Protein 3I2Z (pdb70)

Nearest PDB structures (foldseek):
  3i2z-assembly3_A  TM=1.014E+00  e=4.521E-14  Salmonella enterica subsp. enterica serovar Typhimurium
  3i2z-assembly2_B  TM=9.281E-01  e=2.668E-11  Salmonella enterica subsp. enterica serovar Typhimurium
  8xyf-assembly1_B  TM=9.348E-01  e=5.615E-10  Escherichia coli K-12
  1mjc-assembly1_A  TM=9.342E-01  e=2.231E-09  Escherichia coli
  5o6f-assembly1_A  TM=9.129E-01  e=2.355E-08  Corynebacterium pseudotuberculosis

Foldseek 3Di:
DFKFFFADWDQPVFKGWTQTPVRDDIAIEGLVQQDDDDRSTHDHGFMWGFDWDQDPVGTHTHNIGGD/DDPFWFKFFFQAWDFVQAKGWTDTPPRADIAIEGQVQEPDPDRGTDHGGFMWIFDWDPRPPRIHTHNIYGD

Sequence (138 aa):
KIKGNVKWFNESKGFGFITPEDGSKDVFVHFSAIQTNGFKTLAEGQRVEFEITNGAKGPSAANVTALSHMSKKIKGNVKWFNESKGFGFITPEDGSKDVFVHFSAIQTNGFKTLAEGQRVEFEITNGAKGPSAANNVTAL

Solvent-accessible surface area: 7801 Å² total; per-residue (Å²): 132,54,86,0,56,2,54,7,6,27,87,117,122,2,34,0,2,0,52,3,97,116,66,60,162,30,7,18,0,74,85,79,14,3,95,54,159,62,180,84,38,11,62,91,48,57,109,0,60,0,62,65,64,147,37,93,89,12,78,12,6,25,71,2,49,75,111,154,89,195,72,115,21,103,8,80,3,110,38,18,50,82,108,88,4,16,0,0,0,53,5,97,86,72,51,88,25,1,16,0,70,85,75,14,1,91,42,151,67,159,66,42,1,46,120,45,58,161,0,31,1,81,26,68,113,26,82,124,8,3,13,11,26,70,0,49,48,115

CATH classification: 2.40.50.140

Organism: Salmonella typhimurium (strain LT2 / SGSC1412 / ATCC 700720) (NCBI:txid99287)

InterPro domains:
  IPR002059 Cold-shock protein Csp, DNA-binding [PF00313] (5-68)
  IPR002059 Cold-shock protein Csp, DNA-binding [PR00050] (6-21)
  IPR002059 Cold-shock protein Csp, DNA-binding [PR00050] (27-36)
  IPR002059 Cold-shock protein Csp, DNA-binding [PR00050] (42-60)
  IPR002059 Cold-shock protein Csp, DNA-binding [PS51857] (3-68)
  IPR002059 Cold-shock protein Csp, DNA-binding [cd04458] (4-67)
  IPR011129 Cold-shock domain [SM00357] (5-69)
  IPR012156 Cold shock, CspA [PIRSF002599] (3-68)
  IPR012340 Nucleic acid-binding, OB-fold [G3DSA:2.40.50.140] (4-46)
  IPR012340 Nucleic acid-binding, OB-fold [SSF50249] (3-68)
  IPR019844 Cold-shock domain, conserved site [PS00352] (17-36)
  IPR050181 Cold shock domain-containing protein [PTHR11544] (3-68)

Secondary structure (DSSP, 8-state):
--SS-EEEEEEEEETTTTEEEEEETTSPPPEEEEGGGB--SSS----TT-EEEEEEESTTSS-EEEEEEE-/-EEEEEEEEETTTTEEEEEETT----EEEEGGGB--SS-----TT-EEEEEEEEETTEEEEEEEEE-

B-factor: mean 18.86, std 6.33, range [7.98, 41.43]

Structure (mmCIF, N/CA/C/O backbone):
data_3I2Z
#
_entry.id   3I2Z
#
_cell.length_a   29.395
_cell.length_b   46.798
_cell.length_c   46.718
_cell.angle_alpha   90.00
_cell.angle_beta   103.84
_cell.angle_gamma   90.00
#
_symmetry.space_group_name_H-M   'P 1 21 1'
#
loop_
_entity.id
_entity.type
_entity.pdbx_description
1 polymer 'RNA chaperone, negative regulator of cspA transcription'
2 water water
#
loop_
_atom_site.group_PDB
_atom_site.id
_atom_site.type_symbol
_atom_site.label_atom_id
_atom_site.label_alt_id
_atom_site.label_comp_id
_atom_site.label_asym_id
_atom_site.label_entity_id
_atom_site.label_seq_id
_atom_site.pdbx_PDB_ins_code
_atom_site.Cartn_x
_atom_site.Cartn_y
_atom_site.Cartn_z
_atom_site.occupancy
_atom_site.B_iso_or_equiv
_atom_site.auth_seq_id
_atom_site.auth_comp_id
_atom_site.auth_asym_id
_atom_site.auth_atom_id
_atom_site.pdbx_PDB_model_num
ATOM 1 N N . LYS A 1 5 ? 18.337 26.796 53.338 1.00 29.49 3 LYS B N 1
ATOM 2 C CA . LYS A 1 5 ? 17.323 26.296 54.297 1.00 27.25 3 LYS B CA 1
ATOM 3 C C . LYS A 1 5 ? 16.694 24.992 53.819 1.00 26.28 3 LYS B C 1
ATOM 4 O O . LYS A 1 5 ? 15.977 24.319 54.572 1.00 27.59 3 LYS B O 1
ATOM 10 N N . ILE A 1 6 ? 16.940 24.619 52.573 1.00 23.53 4 ILE B N 1
ATOM 11 C CA . ILE A 1 6 ? 16.500 23.298 52.174 1.00 23.38 4 ILE B CA 1
ATOM 12 C C . ILE A 1 6 ? 17.656 22.506 51.591 1.00 20.47 4 ILE B C 1
ATOM 13 O O . ILE A 1 6 ? 18.714 23.061 51.250 1.00 19.91 4 ILE B O 1
ATOM 18 N N . LYS A 1 7 ? 17.479 21.190 51.560 1.00 19.23 5 LYS B N 1
ATOM 19 C CA . LYS A 1 7 ? 18.550 20.312 51.197 1.00 18.41 5 LYS B CA 1
ATOM 20 C C . LYS A 1 7 ? 18.251 19.613 49.869 1.00 17.88 5 LYS B C 1
ATOM 21 O O . LYS A 1 7 ? 17.112 19.355 49.518 1.00 19.17 5 LYS B O 1
ATOM 27 N N . GLY A 1 8 ? 19.279 19.335 49.111 1.00 16.15 6 GLY B N 1
ATOM 28 C CA . GLY A 1 8 ? 19.069 18.662 47.844 1.00 16.53 6 GLY B CA 1
ATOM 29 C C . GLY A 1 8 ? 20.345 18.083 47.306 1.00 15.22 6 GLY B C 1
ATOM 30 O O . GLY A 1 8 ? 21.364 18.057 48.003 1.00 16.65 6 GLY B O 1
ATOM 31 N N . ASN A 1 9 ? 20.309 17.628 46.059 1.00 14.76 7 ASN B N 1
ATOM 32 C CA . ASN A 1 9 ? 21.481 17.081 45.396 1.00 15.38 7 ASN B CA 1
ATOM 33 C C . ASN A 1 9 ? 21.604 17.701 44.030 1.00 15.03 7 ASN B C 1
ATOM 34 O O . ASN A 1 9 ? 20.610 17.903 43.323 1.00 16.40 7 ASN B O 1
ATOM 39 N N . VAL A 1 10 ? 22.837 18.047 43.673 1.00 16.00 8 VAL B N 1
ATOM 40 C CA . VAL A 1 10 ? 23.082 18.586 42.333 1.00 15.68 8 VAL B CA 1
ATOM 41 C C . VAL A 1 10 ? 22.750 17.551 41.285 1.00 17.05 8 VAL B C 1
ATOM 42 O O . VAL A 1 10 ? 23.292 16.452 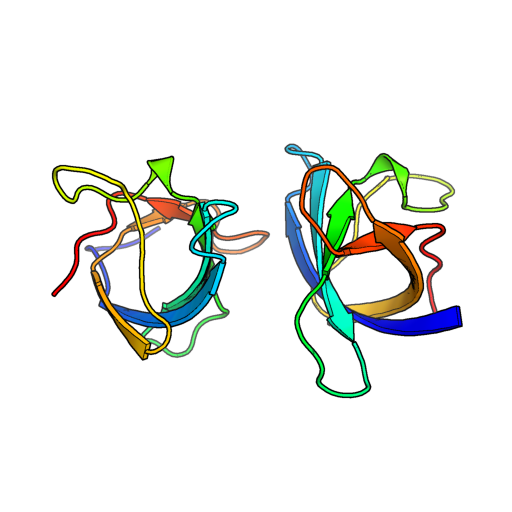41.301 1.00 19.18 8 VAL B O 1
ATOM 46 N N . LYS A 1 11 ? 21.822 17.850 40.410 1.00 16.03 9 LYS B N 1
ATOM 47 C CA . LYS A 1 11 ? 21.436 16.948 39.356 1.00 16.92 9 LYS B CA 1
ATOM 48 C C . LYS A 1 11 ? 22.456 16.963 38.216 1.00 17.65 9 LYS B C 1
ATOM 49 O O . LYS A 1 11 ? 22.880 15.943 37.695 1.00 19.39 9 LYS B O 1
ATOM 55 N N . TRP A 1 12 ? 22.833 18.169 37.828 1.00 16.91 10 TRP B N 1
ATOM 56 C CA . TRP A 1 12 ? 23.571 18.402 36.605 1.00 17.42 10 TRP B CA 1
ATOM 57 C C . TRP A 1 12 ? 24.189 19.751 36.744 1.00 16.89 10 TRP B C 1
ATOM 58 O O . TRP A 1 12 ? 23.578 20.677 37.280 1.00 16.70 10 TRP B O 1
ATOM 69 N N . PHE A 1 13 ? 25.398 19.871 36.220 1.00 17.79 11 PHE B N 1
ATOM 70 C CA . PHE A 1 13 ? 26.078 21.135 36.242 1.00 18.72 11 PHE B CA 1
ATOM 71 C C . PHE A 1 13 ? 27.031 21.280 35.055 1.00 19.09 11 PHE B C 1
ATOM 72 O O . PHE A 1 13 ? 27.751 20.307 34.739 1.00 21.17 11 PHE B O 1
ATOM 80 N N . ASN A 1 14 ? 27.035 22.458 34.406 1.00 19.64 12 ASN B N 1
ATOM 81 C CA . ASN A 1 14 ? 28.006 22.820 33.357 1.00 21.17 12 ASN B CA 1
ATOM 82 C C . ASN A 1 14 ? 28.926 23.912 33.852 1.00 20.54 12 ASN B C 1
ATOM 83 O O . ASN A 1 14 ? 28.562 25.060 33.972 1.00 20.81 12 ASN B O 1
ATOM 88 N N . GLU A 1 15 ? 30.206 23.588 34.051 1.00 21.89 13 GLU B N 1
ATOM 89 C CA . GLU A 1 15 ? 31.225 24.563 34.602 1.00 21.81 13 GLU B CA 1
ATOM 90 C C . GLU A 1 15 ? 31.485 25.977 33.886 1.00 19.53 13 GLU B C 1
ATOM 91 O O . GLU A 1 15 ? 31.454 27.083 34.490 1.00 22.79 13 GLU B O 1
ATOM 97 N N . SER A 1 16 ? 31.645 25.906 32.603 1.00 18.23 14 SER B N 1
ATOM 98 C CA . SER A 1 16 ? 31.988 27.022 31.738 1.00 18.62 14 SER B CA 1
ATOM 99 C C . SER A 1 16 ? 30.799 27.979 31.529 1.00 18.13 14 SER B C 1
ATOM 100 O O . SER A 1 16 ? 30.974 29.226 31.521 1.00 20.40 14 SER B O 1
ATOM 103 N N . LYS A 1 17 ? 29.592 27.388 31.431 1.00 18.48 15 LYS B N 1
ATOM 104 C CA . LYS A 1 17 ? 28.435 28.179 31.187 1.00 19.80 15 LYS B CA 1
ATOM 105 C C . LYS A 1 17 ? 27.951 28.801 32.481 1.00 20.02 15 LYS B C 1
ATOM 106 O O . LYS A 1 17 ? 27.272 29.833 32.461 1.00 20.86 15 LYS B O 1
ATOM 112 N N . GLY A 1 18 ? 28.349 28.150 33.587 1.00 19.94 16 GLY B N 1
ATOM 113 C CA . GLY A 1 18 ? 28.155 28.724 34.884 1.00 19.35 16 GLY B CA 1
ATOM 114 C C . GLY A 1 18 ? 26.794 28.365 35.476 1.00 16.66 16 GLY B C 1
ATOM 115 O O . GLY A 1 18 ? 26.327 29.141 36.240 1.00 18.93 16 GLY B O 1
ATOM 116 N N . PHE A 1 19 ? 26.138 27.223 35.112 1.00 17.22 17 PHE B N 1
ATOM 117 C CA . PHE A 1 19 ? 24.808 26.898 35.674 1.00 15.15 17 PHE B CA 1
ATOM 118 C C . PHE A 1 19 ? 24.551 25.428 35.772 1.00 14.98 17 PHE B C 1
ATOM 119 O O . PHE A 1 19 ? 25.174 24.630 35.097 1.00 15.47 17 PHE B O 1
ATOM 127 N N . GLY A 1 20 ? 23.544 25.114 36.588 1.00 13.89 18 GLY B N 1
ATOM 128 C CA . GLY A 1 20 ? 23.031 23.749 36.645 1.00 12.85 18 GLY B CA 1
ATOM 129 C C . GLY A 1 20 ? 21.703 23.729 37.366 1.00 11.25 18 GLY B C 1
ATOM 130 O O . GLY A 1 20 ? 20.978 24.690 37.405 1.00 11.31 18 GLY B O 1
ATOM 131 N N . PHE A 1 21 ? 21.379 22.514 37.851 1.00 11.66 19 PHE B N 1
ATOM 132 C CA . PHE A 1 21 ? 20.111 22.275 38.537 1.00 10.91 19 PHE B CA 1
ATOM 133 C C . PHE A 1 21 ? 20.336 21.461 39.768 1.00 11.33 19 PHE B C 1
ATOM 134 O O . PHE A 1 21 ? 21.206 20.570 39.796 1.00 13.21 19 PHE B O 1
ATOM 142 N N . ILE A 1 22 ? 19.505 21.723 40.773 1.00 11.07 20 ILE B N 1
ATOM 143 C CA . ILE A 1 22 ? 19.497 20.989 42.026 1.00 12.82 20 ILE B CA 1
ATOM 144 C C . ILE A 1 22 ? 18.120 20.325 42.217 1.00 12.25 20 ILE B C 1
ATOM 145 O O . ILE A 1 22 ? 17.079 20.956 42.034 1.00 13.04 20 ILE B O 1
ATOM 150 N N . THR A 1 23 ? 18.151 19.047 42.590 1.00 12.98 21 THR B N 1
ATOM 151 C CA . THR A 1 23 ? 16.936 18.271 42.941 1.00 13.89 21 THR B CA 1
ATOM 152 C C . THR A 1 23 ? 16.677 18.349 44.449 1.00 14.46 21 THR B C 1
ATOM 153 O O . THR A 1 23 ? 17.487 17.825 45.228 1.00 14.81 21 THR B O 1
ATOM 157 N N . PRO A 1 24 ? 15.586 19.002 44.893 1.00 14.71 22 PRO B N 1
ATOM 158 C CA . PRO A 1 24 ? 15.329 19.081 46.339 1.00 16.31 22 PRO B CA 1
ATOM 159 C C . PRO A 1 24 ? 15.049 17.692 46.928 1.00 16.43 22 PRO B C 1
ATOM 160 O O . PRO A 1 24 ? 14.478 16.843 46.264 1.00 18.15 22 PRO B O 1
ATOM 164 N N . GLU A 1 25 ? 15.470 17.493 48.165 1.00 18.13 23 GLU B N 1
ATOM 165 C CA . GLU A 1 25 ? 15.209 16.266 48.891 1.00 20.41 23 GLU B CA 1
ATOM 166 C C . GLU A 1 25 ? 13.728 15.971 48.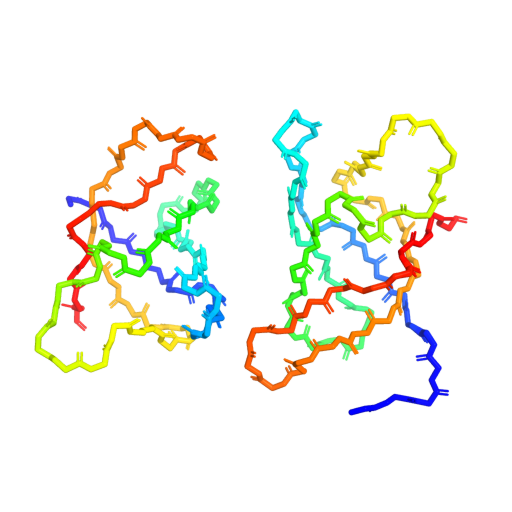997 1.00 19.95 23 GLU B C 1
ATOM 167 O O . GLU A 1 25 ? 13.322 14.795 49.103 1.00 22.84 23 GLU B O 1
ATOM 173 N N . ASP A 1 26 ? 12.885 16.997 49.015 1.00 21.95 24 ASP B N 1
ATOM 174 C CA . ASP A 1 26 ? 11.477 16.709 49.258 1.00 24.11 24 ASP B CA 1
ATOM 175 C C . ASP A 1 26 ? 10.802 16.156 47.994 1.00 25.15 24 ASP B C 1
ATOM 176 O O . ASP A 1 26 ? 9.611 15.797 48.019 1.00 27.42 24 ASP B O 1
ATOM 181 N N . GLY A 1 27 ? 11.564 16.035 46.905 1.00 25.86 25 GLY B N 1
ATOM 182 C CA . GLY A 1 27 ? 11.054 15.479 45.654 1.00 25.68 25 GLY B CA 1
ATOM 183 C C . GLY A 1 27 ? 10.301 16.452 44.766 1.00 24.77 25 GLY B C 1
ATOM 184 O O . GLY A 1 27 ? 9.748 16.024 43.726 1.00 24.89 25 GLY B O 1
ATOM 185 N N . SER A 1 28 ? 10.270 17.740 45.157 1.00 22.36 26 SER B N 1
ATOM 186 C CA . SER A 1 28 ? 9.638 18.814 44.382 1.00 21.35 26 SER B CA 1
ATOM 187 C C . SER A 1 28 ? 10.512 19.172 43.198 1.00 19.69 26 SER B C 1
ATOM 188 O O . SER A 1 28 ? 11.537 18.541 42.988 1.00 21.01 26 SER B O 1
ATOM 191 N N . LYS A 1 29 ? 10.056 20.136 42.393 1.00 18.76 27 LYS B N 1
ATOM 192 C CA . LYS A 1 29 ? 10.669 20.298 41.076 1.00 17.39 27 LYS B CA 1
ATOM 193 C C . LYS A 1 29 ? 12.123 20.787 41.164 1.00 14.86 27 LYS B C 1
ATOM 194 O O . LYS A 1 29 ? 12.532 21.524 42.088 1.00 15.73 27 LYS B O 1
ATOM 200 N N . ASP A 1 30 ? 12.924 20.429 40.180 1.00 14.00 28 ASP B N 1
ATOM 201 C CA . ASP A 1 30 ? 14.357 20.844 40.140 1.00 12.73 28 ASP B CA 1
ATOM 202 C C . ASP A 1 30 ? 14.450 22.360 40.014 1.00 12.48 28 ASP B C 1
ATOM 203 O O . ASP A 1 30 ? 13.657 23.005 39.295 1.00 14.01 28 ASP B O 1
ATOM 208 N N . VAL A 1 31 ? 15.464 22.922 40.685 1.00 12.66 29 VAL B N 1
ATOM 209 C CA . VAL A 1 31 ? 15.647 24.378 40.702 1.00 13.52 29 VAL B CA 1
ATOM 210 C C . VAL A 1 31 ? 16.963 24.729 40.055 1.00 11.61 29 VAL B C 1
ATOM 211 O O . VAL A 1 31 ? 17.989 24.046 40.171 1.00 12.84 29 VAL B O 1
ATOM 215 N N . PHE A 1 32 ? 16.902 25.798 39.293 1.00 12.08 30 PHE B N 1
ATOM 216 C CA . PHE A 1 32 ? 18.089 26.353 38.639 1.00 11.90 30 PHE B CA 1
ATOM 217 C C . PHE A 1 32 ? 19.108 26.871 39.654 1.00 11.38 30 PHE B C 1
ATOM 218 O O . PHE A 1 32 ? 18.731 27.457 40.655 1.00 13.60 30 PHE B O 1
ATOM 226 N N . VAL A 1 33 ? 20.399 26.726 39.301 1.00 12.19 31 VAL B N 1
ATOM 227 C CA . VAL A 1 33 ? 21.457 27.345 40.129 1.00 13.47 31 VAL B CA 1
ATOM 228 C C . VAL A 1 33 ? 22.492 27.932 39.221 1.00 13.78 31 VAL B C 1
ATOM 229 O O . VAL A 1 33 ? 22.988 27.335 38.308 1.00 14.70 31 VAL B O 1
ATOM 233 N N . HIS A 1 34 ? 22.800 29.208 39.504 1.00 14.68 32 HIS B N 1
ATOM 234 C CA . HIS A 1 34 ? 23.868 29.953 38.815 1.00 16.85 32 HIS B CA 1
ATOM 235 C C . HIS A 1 34 ? 25.186 29.866 39.620 1.00 17.55 32 HIS B C 1
ATOM 236 O O . HIS A 1 34 ? 25.126 29.842 40.845 1.00 17.82 32 HIS B O 1
ATOM 243 N N . PHE A 1 35 ? 26.341 29.895 38.931 1.00 18.78 33 PHE B N 1
ATOM 244 C CA . PHE A 1 35 ? 27.639 29.708 39.628 1.00 20.09 33 PHE B CA 1
ATOM 245 C C . PHE A 1 35 ? 27.827 30.782 40.704 1.00 20.42 33 PHE B C 1
ATOM 246 O O . PHE A 1 35 ? 28.477 30.529 41.715 1.00 21.83 33 PHE B O 1
ATOM 254 N N . SER A 1 36 ? 27.193 31.931 40.521 1.00 20.53 34 SER B N 1
ATOM 255 C CA . SER A 1 36 ? 27.418 33.057 41.462 1.00 21.22 34 SER B CA 1
ATOM 256 C C . SER A 1 36 ? 26.781 32.753 42.830 1.00 20.52 34 SER B C 1
ATOM 257 O O . SER A 1 36 ? 27.064 33.467 43.811 1.00 21.40 34 SER B O 1
ATOM 260 N N . ALA A 1 37 ? 25.894 31.742 42.869 1.00 19.72 35 ALA B N 1
ATOM 261 C CA . ALA A 1 37 ? 25.286 31.313 44.118 1.00 19.29 35 ALA B CA 1
ATOM 262 C C . ALA A 1 37 ? 26.190 30.434 44.963 1.00 18.47 35 ALA B C 1
ATOM 263 O O . ALA A 1 37 ? 25.842 30.193 46.128 1.00 21.02 35 ALA B O 1
ATOM 265 N N . ILE A 1 38 ? 27.241 29.858 44.360 1.00 18.62 36 ILE B N 1
ATOM 266 C CA . ILE A 1 38 ? 28.080 28.831 44.998 1.00 18.69 36 ILE B CA 1
ATOM 267 C C . ILE A 1 38 ? 29.034 29.485 45.971 1.00 20.37 36 ILE B C 1
ATOM 268 O O . ILE A 1 38 ? 29.895 30.284 45.578 1.00 22.56 36 ILE B O 1
ATOM 273 N N . GLN A 1 39 ? 28.876 29.159 47.251 1.00 22.56 37 GLN B N 1
ATOM 274 C CA . GLN A 1 39 ? 29.744 29.742 48.268 1.00 24.95 37 GLN B CA 1
ATOM 275 C C . GLN A 1 39 ? 31.019 28.884 48.379 1.00 27.42 37 GLN B C 1
ATOM 276 O O . GLN A 1 39 ? 30.981 27.757 48.898 1.00 29.28 37 GLN B O 1
ATOM 282 N N . THR A 1 40 ? 32.123 29.414 47.837 1.00 29.95 38 THR B N 1
ATOM 283 C CA . THR A 1 40 ? 33.482 28.821 47.849 1.00 31.72 38 THR B CA 1
ATOM 284 C C . THR A 1 40 ? 34.460 29.982 47.506 1.00 32.35 38 THR B C 1
ATOM 285 O O . THR A 1 40 ? 34.095 30.866 46.720 1.00 33.16 38 THR B O 1
ATOM 289 N N . ASN A 1 41 ? 35.701 30.004 47.997 1.00 33.33 39 ASN B N 1
ATOM 290 C CA . ASN A 1 41 ? 36.531 28.868 48.376 1.00 33.13 39 ASN B CA 1
ATOM 291 C C . ASN A 1 41 ? 36.802 27.965 47.171 1.00 31.86 39 ASN B C 1
ATOM 292 O O . ASN A 1 41 ? 36.493 26.758 47.165 1.00 32.85 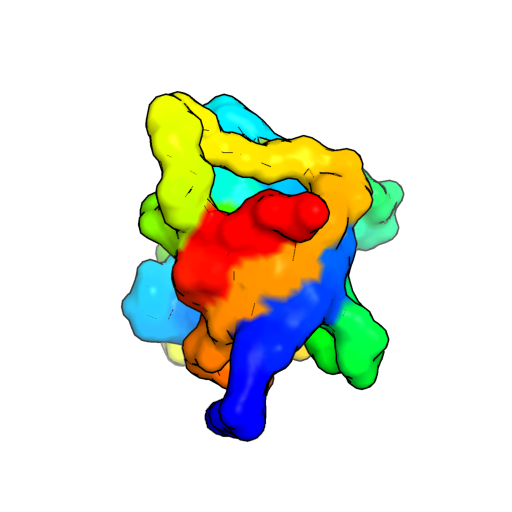39 ASN B O 1
ATOM 297 N N . GLY A 1 42 ? 37.330 28.613 46.129 1.00 29.39 40 GLY B N 1
ATOM 298 C CA . GLY A 1 42 ? 37.906 27.929 44.985 1.00 26.29 40 GLY B CA 1
ATOM 299 C C . GLY A 1 42 ? 37.030 27.922 43.747 1.00 23.89 40 GLY B C 1
ATOM 300 O O . GLY A 1 42 ? 36.400 28.932 43.426 1.00 23.44 40 GLY B O 1
ATOM 301 N N . PHE A 1 43 ? 37.013 26.797 43.027 1.00 21.11 41 PHE B N 1
ATOM 302 C CA . PHE A 1 43 ? 36.254 26.714 41.794 1.00 19.22 41 PHE B CA 1
ATOM 303 C C . PHE A 1 43 ? 34.759 26.835 42.081 1.00 19.72 41 PHE B C 1
ATOM 304 O O . PHE A 1 43 ? 34.213 26.151 42.976 1.00 21.79 41 PHE B O 1
ATOM 312 N N . LYS A 1 44 ? 34.096 27.734 41.345 1.00 20.66 42 LYS B N 1
ATOM 313 C CA . LYS A 1 44 ? 32.654 27.943 41.488 1.00 21.87 42 LYS B CA 1
ATOM 314 C C . LYS A 1 44 ? 31.933 26.939 40.607 1.00 21.50 42 LYS B C 1
ATOM 315 O O . LYS A 1 44 ? 31.382 27.281 39.548 1.00 23.01 42 LYS B O 1
ATOM 321 N N . THR A 1 45 ? 31.991 25.688 41.041 1.00 20.83 43 THR B N 1
ATOM 322 C CA . THR A 1 45 ? 31.391 24.578 40.299 1.00 21.45 43 THR B CA 1
ATOM 323 C C . THR A 1 45 ? 30.731 23.590 41.275 1.00 21.08 43 THR B C 1
ATOM 324 O O . THR A 1 45 ? 30.928 23.662 42.502 1.00 22.13 43 THR B O 1
ATOM 328 N N . LEU A 1 46 ? 29.933 22.676 40.733 1.00 20.62 44 LEU B N 1
ATOM 329 C CA . LEU A 1 46 ? 29.289 21.690 41.546 1.00 19.48 44 LEU B CA 1
ATOM 330 C C . LEU A 1 46 ? 29.354 20.386 40.808 1.00 20.83 44 LEU B C 1
ATOM 331 O O . LEU A 1 46 ? 29.336 20.364 39.575 1.00 20.90 44 LEU B O 1
ATOM 336 N N . ALA A 1 47 ? 29.506 19.301 41.554 1.00 22.71 45 ALA B N 1
ATOM 337 C CA . ALA A 1 47 ? 29.633 17.973 40.964 1.00 24.32 45 ALA B CA 1
ATOM 338 C C . ALA A 1 47 ? 28.252 17.385 40.948 1.00 23.97 45 ALA B C 1
ATOM 339 O O . ALA A 1 47 ? 27.493 17.551 41.927 1.00 24.09 45 ALA B O 1
ATOM 341 N N . GLU A 1 48 ? 27.948 16.645 39.879 1.00 25.16 46 GLU B N 1
ATOM 342 C CA . GLU A 1 48 ? 26.741 15.840 39.820 1.00 25.47 46 GLU B CA 1
ATOM 343 C C . GLU A 1 48 ? 26.661 14.920 41.038 1.00 24.25 46 GLU B C 1
ATOM 344 O O . GLU A 1 48 ? 27.632 14.191 41.353 1.00 25.72 46 GLU B O 1
ATOM 350 N N . GLY A 1 49 ? 25.544 14.975 41.753 1.00 23.79 47 GLY B N 1
ATOM 351 C CA . GLY A 1 49 ? 25.333 14.132 42.925 1.00 22.49 47 GLY B CA 1
ATOM 352 C C . GLY A 1 49 ? 25.601 14.768 44.274 1.00 22.67 47 GLY B C 1
ATOM 353 O O . GLY A 1 49 ? 25.155 14.264 45.300 1.00 22.72 47 GLY B O 1
ATOM 354 N N . GLN A 1 50 ? 26.312 15.895 44.269 1.00 20.98 48 GLN B N 1
ATOM 355 C CA . GLN A 1 50 ? 26.736 16.562 45.496 1.00 21.37 48 GLN B CA 1
ATOM 356 C C . GLN A 1 50 ? 25.538 17.002 46.335 1.00 19.79 48 GLN B C 1
ATOM 357 O O . GLN A 1 50 ? 24.598 17.596 45.813 1.00 17.93 48 GLN B O 1
ATOM 363 N N . ARG A 1 51 ? 25.564 16.672 47.626 1.00 19.57 49 ARG B N 1
ATOM 364 C CA . ARG A 1 51 ? 24.570 17.172 48.591 1.00 19.40 49 ARG B CA 1
ATOM 365 C C . ARG A 1 51 ? 24.828 18.632 48.931 1.00 18.83 49 ARG B C 1
ATOM 366 O O . ARG A 1 51 ? 25.967 19.027 49.229 1.00 20.52 49 ARG B O 1
ATOM 374 N N . VAL A 1 52 ? 23.789 19.452 48.870 1.00 18.12 50 VAL B N 1
ATOM 375 C CA . VAL A 1 52 ? 23.937 20.875 49.132 1.00 18.02 50 VAL B CA 1
ATOM 376 C C . VAL A 1 52 ? 22.801 21.398 49.982 1.00 17.42 50 VAL B C 1
ATOM 377 O O . VAL A 1 52 ? 21.719 20.768 50.043 1.00 18.21 50 VAL B O 1
ATOM 381 N N . GLU A 1 53 ? 22.981 22.555 50.598 1.00 17.86 51 GLU B N 1
ATOM 382 C CA . GLU A 1 53 ? 21.923 23.229 51.304 1.00 19.92 51 GLU B CA 1
ATOM 383 C C . GLU A 1 53 ? 21.824 24.597 50.592 1.00 19.42 51 GLU B C 1
ATOM 384 O O . GLU A 1 53 ? 22.841 25.181 50.179 1.00 20.30 51 GLU B O 1
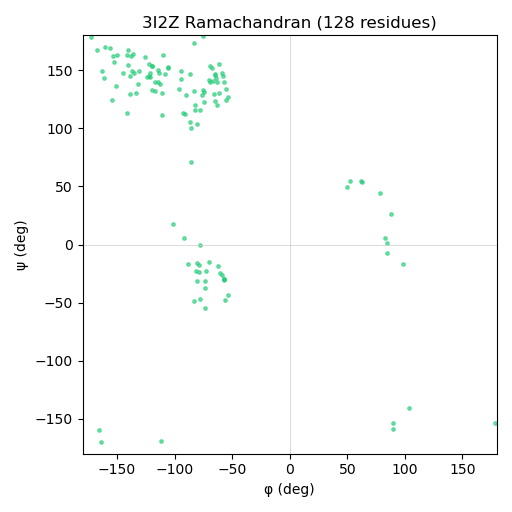ATOM 390 N N . PHE A 1 54 ? 20.616 25.124 50.465 1.00 18.73 52 PHE B N 1
ATOM 391 C CA . PHE A 1 54 ? 20.406 26.362 49.709 1.00 19.60 52 PHE B CA 1
ATOM 392 C C . PHE A 1 54 ? 19.086 26.990 50.106 1.00 20.39 52 PHE B C 1
ATOM 393 O O . PHE A 1 54 ? 18.294 26.383 50.811 1.00 21.55 52 PHE B O 1
ATOM 401 N N . GLU A 1 55 ? 18.867 28.228 49.653 1.00 20.19 53 GLU B N 1
ATOM 402 C CA . GLU A 1 55 ? 17.573 28.864 49.807 1.00 22.57 53 GLU B CA 1
ATOM 403 C C . GLU A 1 55 ? 16.976 29.079 48.422 1.00 22.84 53 GLU B C 1
ATOM 404 O O . GLU A 1 55 ? 17.718 29.204 47.453 1.00 24.23 53 GLU B O 1
ATOM 410 N N . ILE A 1 56 ? 15.651 29.071 48.303 1.00 24.04 54 ILE B N 1
ATOM 411 C CA . ILE A 1 56 ? 15.006 29.354 47.013 1.00 25.01 54 ILE B CA 1
ATOM 412 C C . ILE A 1 56 ? 14.721 30.841 46.863 1.00 24.66 54 ILE B C 1
ATOM 413 O O . ILE A 1 56 ? 14.164 31.472 47.775 1.00 25.49 54 ILE B O 1
ATOM 418 N N . THR A 1 57 ? 15.154 31.395 45.731 1.00 23.76 55 THR B N 1
ATOM 419 C CA . THR A 1 57 ? 14.835 32.773 45.334 1.00 24.22 55 THR B CA 1
ATOM 420 C C . THR A 1 57 ? 14.080 32.765 44.006 1.00 22.92 55 THR B C 1
ATOM 421 O O . THR A 1 57 ? 14.200 31.829 43.216 1.00 23.14 55 THR B O 1
ATOM 425 N N . ASN A 1 58 ? 13.276 33.788 43.768 1.00 21.01 56 ASN B N 1
ATOM 426 C CA . ASN A 1 58 ? 12.592 33.999 42.490 1.00 21.10 56 ASN B CA 1
ATOM 427 C C . ASN A 1 58 ? 13.471 34.744 41.503 1.00 18.78 56 ASN B C 1
ATOM 428 O O . ASN A 1 58 ? 13.577 35.976 41.614 1.00 20.42 56 ASN B O 1
ATOM 433 N N . GLY A 1 59 ? 14.102 34.051 40.548 1.00 18.15 57 GLY B N 1
ATOM 434 C CA . GLY A 1 59 ? 15.006 34.743 39.607 1.00 18.85 57 GLY B CA 1
ATOM 435 C C . GLY A 1 59 ? 14.501 34.790 38.169 1.00 17.55 57 GLY B C 1
AT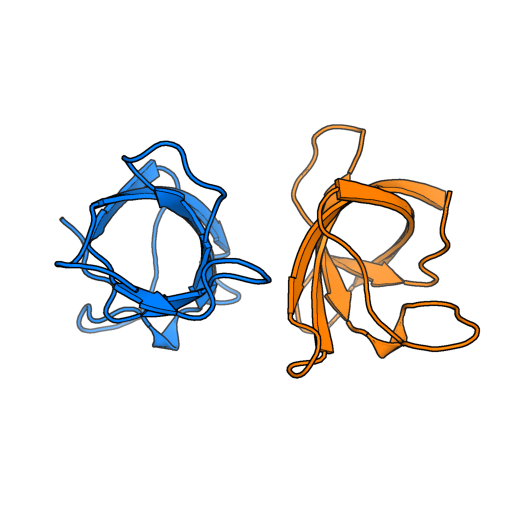OM 436 O O . GLY A 1 59 ? 13.355 34.395 37.910 1.00 18.18 57 GLY B O 1
ATOM 437 N N . ALA A 1 60 ? 15.371 35.203 37.236 1.00 17.93 58 ALA B N 1
ATOM 438 C CA . ALA A 1 60 ? 15.035 35.241 35.808 1.00 19.72 58 ALA B CA 1
ATOM 439 C C . ALA A 1 60 ? 14.597 33.844 35.325 1.00 18.60 58 ALA B C 1
ATOM 440 O O . ALA A 1 60 ? 13.779 33.728 34.381 1.00 20.70 58 ALA B O 1
ATOM 442 N N . LYS A 1 61 ? 15.113 32.786 35.933 1.00 15.93 59 LYS B N 1
ATOM 443 C CA . LYS A 1 61 ? 14.798 31.432 35.423 1.00 15.34 59 LYS B CA 1
ATOM 444 C C . LYS A 1 61 ? 13.743 30.758 36.263 1.00 14.43 59 LYS B C 1
ATOM 445 O O . LYS A 1 61 ? 13.558 29.550 36.151 1.00 16.08 59 LYS B O 1
ATOM 451 N N . GLY A 1 62 ? 13.003 31.520 37.059 1.00 15.93 60 GLY B N 1
ATOM 452 C CA . GLY A 1 62 ? 12.065 30.921 37.967 1.00 16.45 60 GLY B CA 1
ATOM 453 C C . GLY A 1 62 ? 12.736 30.631 39.296 1.00 16.05 60 GLY B C 1
ATOM 454 O O . GLY A 1 62 ? 13.752 31.253 39.664 1.00 14.74 60 GLY B O 1
ATOM 455 N N . PRO A 1 63 ? 12.140 29.709 40.041 1.00 17.77 61 PRO B N 1
ATOM 456 C CA . PRO A 1 63 ? 12.711 29.310 41.321 1.00 17.23 61 PRO B CA 1
ATOM 457 C C . PRO A 1 63 ? 14.139 28.841 41.172 1.00 17.02 61 PRO B C 1
ATOM 458 O O . PRO A 1 63 ? 14.447 27.960 40.329 1.00 17.45 61 PRO B O 1
ATOM 462 N N . SER A 1 64 ? 14.994 29.490 41.947 1.00 15.74 62 SER B N 1
ATOM 463 C CA . SER A 1 64 ? 16.411 29.297 41.773 1.00 16.57 62 SER B CA 1
ATOM 464 C C . SER A 1 64 ? 17.053 29.138 43.129 1.00 17.30 62 SER B C 1
ATOM 465 O O . SER A 1 64 ? 16.462 29.531 44.145 1.00 19.78 62 SER B O 1
ATOM 468 N N . ALA A 1 65 ? 18.285 28.629 43.157 1.00 16.86 63 ALA B N 1
ATOM 469 C CA . ALA A 1 65 ? 19.009 28.408 44.404 1.00 18.32 63 ALA B CA 1
ATOM 470 C C . ALA A 1 65 ? 19.937 29.574 44.721 1.00 18.55 63 ALA B C 1
ATOM 471 O O . ALA A 1 65 ? 20.650 30.094 43.848 1.00 21.16 63 ALA B O 1
ATOM 473 N N . ALA A 1 66 ? 19.873 29.996 45.977 1.00 18.67 64 ALA B N 1
ATOM 474 C CA . ALA A 1 66 ? 20.722 31.063 46.502 1.00 19.45 64 ALA B CA 1
ATOM 475 C C . ALA A 1 66 ? 21.495 30.472 47.681 1.00 19.44 64 ALA B C 1
ATOM 476 O O . ALA A 1 66 ? 21.044 29.524 48.337 1.00 19.87 64 ALA B O 1
ATOM 478 N N . ASN A 1 67 ? 22.659 31.070 47.964 1.00 20.00 65 ASN B N 1
ATOM 479 C CA . ASN A 1 67 ? 23.456 30.776 49.148 1.00 20.95 65 ASN B CA 1
ATOM 480 C C . ASN A 1 67 ? 23.704 29.283 49.273 1.00 19.52 65 ASN B C 1
ATOM 481 O O . ASN A 1 67 ? 23.430 28.676 50.314 1.00 21.37 65 ASN B O 1
ATOM 486 N N . VAL A 1 68 ? 24.257 28.740 48.199 1.00 19.26 66 VAL B N 1
ATOM 487 C CA . VAL A 1 68 ? 24.427 27.296 48.080 1.00 19.30 66 VAL B CA 1
ATOM 488 C C . VAL A 1 68 ? 25.692 26.880 48.818 1.00 19.72 66 VAL B C 1
ATOM 489 O O . VAL A 1 68 ? 26.786 27.380 48.508 1.00 20.57 66 VAL B O 1
ATOM 493 N N . THR A 1 69 ? 25.524 26.006 49.811 1.00 20.56 67 THR B N 1
ATOM 494 C CA . THR A 1 69 ? 26.635 25.528 50.613 1.00 22.68 67 THR B CA 1
ATOM 495 C C . THR A 1 69 ? 26.740 24.003 50.532 1.00 22.92 67 THR B C 1
ATOM 496 O O . THR A 1 69 ? 25.725 23.325 50.346 1.00 21.85 67 THR B O 1
ATOM 500 N N . ALA A 1 70 ? 27.968 23.483 50.605 1.00 25.61 68 ALA B N 1
ATOM 501 C CA . ALA A 1 70 ? 28.220 22.041 50.598 1.00 26.90 68 ALA B CA 1
ATOM 502 C C . ALA A 1 70 ? 27.745 21.417 51.895 1.00 28.54 68 ALA B C 1
ATOM 503 O O . ALA A 1 70 ? 27.886 22.009 52.970 1.00 29.46 68 ALA B O 1
ATOM 505 N N . LEU A 1 71 ? 27.178 20.211 51.793 1.00 30.04 69 LEU B N 1
ATOM 506 C CA . LEU A 1 71 ? 26.812 19.434 52.973 1.00 31.40 69 LEU B CA 1
ATOM 507 C C . LEU A 1 71 ? 27.809 18.309 53.216 1.00 32.69 69 LEU B C 1
ATOM 508 O O . LEU A 1 71 ? 28.325 17.692 52.271 1.00 33.75 69 LEU B O 1
ATOM 514 N N . SER B 1 1 ? 30.987 10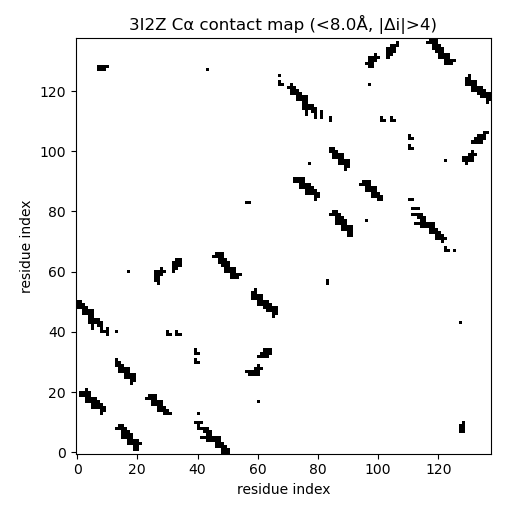.649 22.531 1.00 27.95 -1 SER A N 1
ATOM 515 C CA . SER B 1 1 ? 30.489 10.822 21.131 1.00 26.18 -1 SER A CA 1
ATOM 516 C C . SER B 1 1 ? 29.674 9.573 20.665 1.00 23.81 -1 SER A C 1
ATOM 517 O O . SER B 1 1 ? 29.597 8.586 21.395 1.00 24.62 -1 SER A O 1
ATOM 520 N N . HIS B 1 2 ? 28.998 9.652 19.511 1.00 21.11 0 HIS A N 1
ATOM 521 C CA . HIS B 1 2 ? 27.857 8.780 19.215 1.00 19.91 0 HIS A CA 1
ATOM 522 C C . HIS B 1 2 ? 27.800 8.423 17.789 1.00 18.47 0 HIS A C 1
ATOM 523 O O . HIS B 1 2 ? 28.204 9.139 16.897 1.00 20.92 0 HIS A O 1
ATOM 530 N N . MET B 1 3 ? 27.322 7.237 17.575 1.00 18.65 1 MET A N 1
ATOM 531 C CA . MET B 1 3 ? 27.218 6.721 16.272 1.00 18.42 1 MET A CA 1
ATOM 532 C C . MET B 1 3 ? 26.090 7.371 15.523 1.00 18.78 1 MET A C 1
ATOM 533 O O . MET B 1 3 ? 26.132 7.486 14.315 1.00 20.39 1 MET A O 1
ATOM 538 N N . SER B 1 4 ? 25.036 7.755 16.253 1.00 17.02 2 SER A N 1
ATOM 539 C CA . SER B 1 4 ? 23.830 8.285 15.644 1.00 17.10 2 SER A CA 1
ATOM 540 C C . SER B 1 4 ? 23.057 9.099 16.663 1.00 14.34 2 SER A C 1
ATOM 541 O O . SER B 1 4 ? 23.419 9.147 17.839 1.00 13.76 2 SER A O 1
ATOM 544 N N A LYS B 1 5 ? 21.978 9.703 16.235 0.50 14.73 3 LYS A N 1
ATOM 545 N N B LYS B 1 5 ? 21.940 9.687 16.212 0.50 15.42 3 LYS A N 1
ATOM 546 C CA A LYS B 1 5 ? 21.045 10.249 17.191 0.50 12.22 3 LYS A CA 1
ATOM 547 C CA B LYS B 1 5 ? 20.955 10.291 17.134 0.50 14.16 3 LYS A CA 1
ATOM 548 C C A LYS B 1 5 ? 20.578 9.142 18.138 0.50 12.03 3 LYS A C 1
ATOM 549 C C B LYS B 1 5 ? 20.365 9.191 18.009 0.50 13.43 3 LYS A C 1
ATOM 550 O O A LYS B 1 5 ? 20.779 7.921 17.895 0.50 12.72 3 LYS A O 1
ATOM 551 O O B LYS B 1 5 ? 20.288 8.007 17.584 0.50 13.46 3 LYS A O 1
ATOM 562 N N . ILE B 1 6 ? 19.967 9.553 19.232 1.00 13.36 4 ILE A N 1
ATOM 563 C CA . ILE B 1 6 ? 19.328 8.570 20.096 1.00 15.86 4 ILE A CA 1
ATOM 564 C C . ILE B 1 6 ? 17.939 9.096 20.482 1.00 14.18 4 ILE A C 1
ATOM 565 O O . ILE B 1 6 ? 17.560 10.305 20.199 1.00 14.90 4 ILE A O 1
ATOM 570 N N . LYS B 1 7 ? 17.179 8.239 21.103 1.00 13.92 5 LYS A N 1
ATOM 571 C CA . LYS B 1 7 ? 15.820 8.549 21.442 1.00 12.61 5 LYS A CA 1
ATOM 572 C C . LYS B 1 7 ? 15.710 8.715 22.933 1.00 12.15 5 LYS A C 1
ATOM 573 O O . LYS B 1 7 ? 16.571 8.286 23.688 1.00 12.70 5 LYS A O 1
ATOM 579 N N . GLY B 1 8 ? 14.602 9.349 23.379 1.00 11.29 6 GLY A N 1
ATOM 580 C CA . GLY B 1 8 ? 14.331 9.442 24.783 1.00 11.30 6 GLY A CA 1
ATOM 581 C C . GLY B 1 8 ? 12.947 10.033 25.021 1.00 9.69 6 GLY A C 1
ATOM 582 O O . GLY B 1 8 ? 12.220 10.319 24.071 1.00 9.96 6 GLY A O 1
ATOM 583 N N . ASN B 1 9 ? 12.633 10.115 26.269 1.00 10.30 7 ASN A N 1
ATOM 584 C CA . ASN B 1 9 ? 11.367 10.745 26.716 1.00 10.35 7 ASN A CA 1
ATOM 585 C C . ASN B 1 9 ? 11.735 11.993 27.496 1.00 9.39 7 ASN A C 1
ATOM 586 O O . ASN B 1 9 ? 12.632 11.992 28.339 1.00 10.51 7 ASN A O 1
ATOM 591 N N . VAL B 1 10 ? 10.977 13.075 27.294 1.00 8.96 8 VAL A N 1
ATOM 592 C CA . VAL B 1 10 ? 11.174 14.297 28.105 1.00 9.60 8 VAL A CA 1
ATOM 593 C C . VAL B 1 10 ? 10.833 14.017 29.542 1.00 9.57 8 VAL A C 1
ATOM 594 O O . VAL B 1 10 ? 9.724 13.526 29.844 1.00 10.47 8 VAL A O 1
ATOM 598 N N . LYS B 1 11 ? 11.761 14.245 30.448 1.00 9.61 9 LYS A N 1
ATOM 599 C CA . LYS B 1 11 ? 11.587 14.055 31.853 1.00 10.82 9 LYS A CA 1
ATOM 600 C C . LYS B 1 11 ? 10.696 15.179 32.438 1.00 9.83 9 LYS A C 1
ATOM 601 O O . LYS B 1 11 ? 9.733 14.946 33.163 1.00 11.71 9 LYS A O 1
ATOM 607 N N . TRP B 1 12 ? 11.103 16.445 32.199 1.00 9.47 10 TRP A N 1
ATOM 608 C CA . TRP B 1 12 ? 10.294 17.614 32.521 1.00 9.94 10 TRP A CA 1
ATOM 609 C C . TRP B 1 12 ? 10.707 18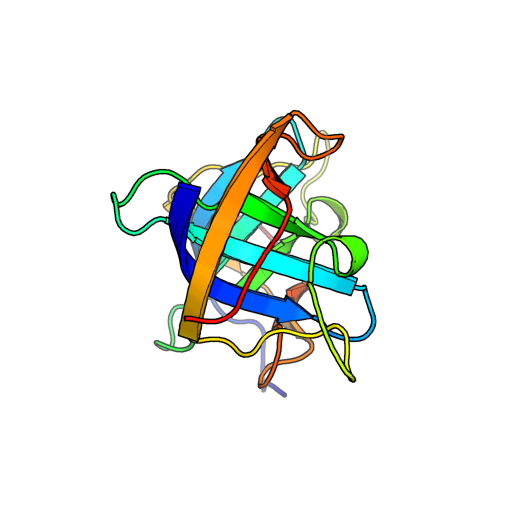.699 31.565 1.00 8.60 10 TRP A C 1
ATOM 610 O O . TRP B 1 12 ? 11.822 18.707 31.045 1.00 8.98 10 TRP A O 1
ATOM 621 N N . PHE B 1 13 ? 9.806 19.651 31.358 1.00 9.11 11 PHE A N 1
ATOM 622 C CA . PHE B 1 13 ? 10.127 20.826 30.502 1.00 9.31 11 PHE A CA 1
ATOM 623 C C . PHE B 1 13 ? 9.249 22.001 30.920 1.00 9.17 11 PHE A C 1
ATOM 624 O O . PHE B 1 13 ? 8.030 21.880 30.985 1.00 10.81 11 PHE A O 1
ATOM 632 N N . ASN B 1 14 ? 9.907 23.101 31.242 1.00 9.27 12 ASN A N 1
ATOM 633 C CA . ASN B 1 14 ? 9.237 24.381 31.539 1.00 10.55 12 ASN A CA 1
ATOM 634 C C . ASN B 1 14 ? 8.900 25.019 30.215 1.00 10.30 12 ASN A C 1
ATOM 635 O O . ASN B 1 14 ? 9.791 25.561 29.577 1.00 11.23 12 ASN A O 1
ATOM 640 N N . GLU B 1 15 ? 7.635 24.954 29.824 1.00 11.14 13 GLU A N 1
ATOM 641 C CA . GLU B 1 15 ? 7.230 25.386 28.495 1.00 13.36 13 GLU A CA 1
ATOM 642 C C . GLU B 1 15 ? 7.258 26.903 28.340 1.00 14.79 13 GLU A C 1
ATOM 643 O O . GLU B 1 15 ? 7.312 27.418 27.214 1.00 17.89 13 GLU A O 1
ATOM 649 N N . SER B 1 16 ? 7.168 27.625 29.451 1.00 14.00 14 SER A N 1
ATOM 650 C CA . SER B 1 16 ? 7.197 29.065 29.353 1.00 15.42 14 SER A CA 1
ATOM 651 C C . SER B 1 16 ? 8.653 29.545 29.267 1.00 15.96 14 SER A C 1
ATOM 652 O O . SER B 1 16 ? 8.955 30.388 28.403 1.00 19.20 14 SER A O 1
ATOM 655 N N . LYS B 1 17 ? 9.531 29.037 30.177 1.00 15.54 15 LYS A N 1
ATOM 656 C CA . LYS B 1 17 ? 10.946 29.440 30.307 1.00 16.70 15 LYS A CA 1
ATOM 657 C C . LYS B 1 17 ? 11.801 28.748 29.208 1.00 14.78 15 LYS A C 1
ATOM 658 O O . LYS B 1 17 ? 12.878 29.224 28.855 1.00 19.80 15 LYS A O 1
ATOM 664 N N . GLY B 1 18 ? 11.348 27.629 28.669 1.00 12.84 16 GLY A N 1
ATOM 665 C CA . GLY B 1 18 ? 11.987 26.963 27.542 1.00 13.12 16 GLY A CA 1
ATOM 666 C C . GLY B 1 18 ? 13.235 26.124 27.873 1.00 10.12 16 GLY A C 1
ATOM 667 O O . GLY B 1 18 ? 14.219 26.152 27.161 1.00 10.83 16 GLY A O 1
ATOM 668 N N . PHE B 1 19 ? 13.164 25.339 28.946 1.00 9.49 17 PHE A N 1
ATOM 669 C CA . PHE B 1 19 ? 14.260 24.407 29.243 1.00 9.08 17 PHE A CA 1
ATOM 670 C C . PHE B 1 19 ? 13.726 23.231 30.036 1.00 7.98 17 PHE A C 1
ATOM 671 O O . PHE B 1 19 ? 12.676 23.304 30.653 1.00 9.04 17 PHE A O 1
ATOM 679 N N . GLY B 1 20 ? 14.498 22.161 30.059 1.00 8.76 18 GLY A N 1
ATOM 680 C CA . GLY B 1 20 ? 14.140 20.956 30.849 1.00 9.37 18 GLY A CA 1
ATOM 681 C C . GLY B 1 20 ? 15.197 19.896 30.634 1.00 8.28 18 GLY A C 1
ATOM 682 O O . GLY B 1 20 ? 16.351 20.183 30.310 1.00 9.17 18 GLY A O 1
ATOM 683 N N . PHE B 1 21 ? 14.756 18.640 30.798 1.00 8.73 19 PHE A N 1
ATOM 684 C CA . PHE B 1 21 ? 15.654 17.453 30.724 1.00 9.10 19 PHE A CA 1
ATOM 685 C C . PHE B 1 21 ? 14.977 16.361 29.930 1.00 8.90 19 PHE A C 1
ATOM 686 O O . PHE B 1 21 ? 13.742 16.183 30.008 1.00 9.64 19 PHE A O 1
ATOM 694 N N . ILE B 1 22 ? 15.812 15.575 29.260 1.00 9.30 20 ILE A N 1
ATOM 695 C CA . ILE B 1 22 ? 15.409 14.374 28.493 1.00 9.94 20 ILE A CA 1
ATOM 696 C C . ILE B 1 22 ? 16.068 13.159 29.131 1.00 10.19 20 ILE A C 1
ATOM 697 O O . ILE B 1 22 ? 17.287 13.158 29.383 1.00 10.84 20 ILE A O 1
ATOM 702 N N . THR B 1 23 ? 15.305 12.108 29.360 1.00 10.82 21 THR A N 1
ATOM 703 C CA . THR B 1 23 ? 15.860 10.787 29.768 1.00 11.92 21 THR A CA 1
ATOM 704 C C . THR B 1 23 ? 16.156 9.922 28.536 1.00 11.27 21 THR A C 1
ATOM 705 O O . THR B 1 23 ? 15.255 9.566 27.799 1.00 11.39 21 THR A O 1
ATOM 709 N N . PRO B 1 24 ? 17.446 9.671 28.297 1.00 12.18 22 PRO A N 1
ATOM 710 C CA . PRO B 1 24 ? 17.752 8.872 27.081 1.00 13.04 22 PRO A CA 1
ATOM 711 C C . PRO B 1 24 ? 17.297 7.425 27.224 1.00 14.25 22 PRO A C 1
ATOM 712 O O . PRO B 1 24 ? 17.155 6.915 28.356 1.00 15.92 22 PRO A O 1
ATOM 716 N N . GLU B 1 25 ? 17.034 6.838 26.066 1.00 14.46 23 GLU A N 1
ATOM 717 C CA . GLU B 1 25 ? 16.651 5.438 26.012 1.00 17.30 23 GLU A CA 1
ATOM 718 C C . GLU B 1 25 ? 17.730 4.455 26.583 1.00 18.42 23 GLU A C 1
ATOM 719 O O . GLU B 1 25 ? 17.402 3.330 26.903 1.00 22.88 23 GLU A O 1
ATOM 725 N N . ASP B 1 26 ? 18.995 4.807 26.601 1.00 19.52 24 ASP A N 1
ATOM 726 C CA . ASP B 1 26 ? 20.148 3.885 26.795 1.00 22.20 24 ASP A CA 1
ATOM 727 C C . ASP B 1 26 ? 20.510 3.798 28.243 1.00 24.34 24 ASP A C 1
ATOM 728 O O . ASP B 1 26 ? 21.466 3.111 28.598 1.00 24.49 24 ASP A O 1
ATOM 733 N N . GLY B 1 27 ? 19.740 4.411 29.122 1.00 25.25 25 GLY A N 1
ATOM 734 C CA . GLY B 1 27 ? 20.051 4.311 30.551 1.00 25.31 25 GLY A CA 1
ATOM 735 C C . GLY B 1 27 ? 21.074 5.296 31.093 1.00 25.23 25 GLY A C 1
ATOM 736 O O . GLY B 1 27 ? 21.384 5.255 32.278 1.00 26.70 25 GLY A O 1
ATOM 737 N N . SER B 1 28 ? 21.593 6.199 30.255 1.00 23.15 26 SER A N 1
ATOM 738 C CA . SER B 1 28 ? 22.576 7.140 30.726 1.00 20.97 26 SER A CA 1
ATOM 739 C C . SER B 1 28 ? 21.829 8.344 31.407 1.00 19.96 26 SER A C 1
ATOM 740 O O . SER B 1 28 ? 20.604 8.441 31.384 1.00 21.68 26 SER A O 1
ATOM 743 N N . LYS B 1 29 ? 22.583 9.220 32.012 1.00 20.24 27 LYS A N 1
ATOM 744 C CA . LYS B 1 29 ? 22.020 10.317 32.810 1.00 18.54 27 LYS A CA 1
ATOM 745 C C . LYS B 1 29 ? 21.148 11.269 31.972 1.00 16.48 27 LYS A C 1
ATOM 746 O O . LYS B 1 29 ? 21.357 11.377 30.752 1.00 16.06 27 LYS A O 1
ATOM 752 N N . ASP B 1 30 ? 20.223 11.946 32.649 1.00 16.25 28 ASP A N 1
ATOM 753 C CA . ASP B 1 30 ? 19.352 12.927 31.965 1.00 13.09 28 ASP A CA 1
ATOM 754 C C . ASP B 1 30 ? 20.211 14.001 31.302 1.00 12.61 28 ASP A C 1
ATOM 755 O O . ASP B 1 30 ? 21.248 14.463 31.824 1.00 14.49 28 ASP A O 1
ATOM 760 N N . VAL B 1 31 ? 19.716 14.445 30.149 1.00 11.42 29 VAL A N 1
ATOM 761 C CA . VAL B 1 31 ? 20.388 15.413 29.300 1.00 11.73 29 VAL A CA 1
ATOM 762 C C . VAL B 1 31 ? 19.601 16.726 29.322 1.00 11.35 29 VAL A C 1
ATOM 763 O O . VAL B 1 31 ? 18.349 16.747 29.127 1.00 10.42 29 VAL A O 1
ATOM 767 N N . PHE B 1 32 ? 20.282 17.841 29.565 1.00 10.27 30 PHE A N 1
ATOM 768 C CA . PHE B 1 32 ? 19.647 19.162 29.558 1.00 10.39 30 PHE A CA 1
ATOM 769 C C . PHE B 1 32 ? 19.252 19.548 28.168 1.00 9.56 30 PHE A C 1
ATOM 770 O O . PHE B 1 32 ? 19.995 19.346 27.201 1.00 11.95 30 PHE A O 1
ATOM 778 N N . VAL B 1 33 ? 18.074 20.163 28.053 1.00 9.67 31 VAL A N 1
ATOM 779 C CA . VAL B 1 33 ? 17.627 20.678 26.751 1.00 9.65 31 VAL A CA 1
ATOM 780 C C . VAL B 1 33 ? 17.090 22.092 26.899 1.00 9.21 31 VAL A C 1
ATOM 781 O O . VAL B 1 33 ? 16.254 22.390 27.768 1.00 9.36 31 VAL A O 1
ATOM 785 N N . HIS B 1 34 ? 17.600 22.954 26.023 1.00 9.91 32 HIS A N 1
ATOM 786 C CA . HIS B 1 34 ? 17.094 24.318 25.915 1.00 9.94 32 HIS A CA 1
ATOM 787 C C . HIS B 1 34 ? 16.281 24.456 24.684 1.00 9.61 32 HIS A C 1
ATOM 788 O O . HIS B 1 34 ? 16.456 23.714 23.701 1.00 10.15 32 HIS A O 1
ATOM 795 N N . PHE B 1 35 ? 15.300 25.400 24.666 1.00 9.96 33 PHE A N 1
ATOM 796 C CA . PHE B 1 35 ? 14.386 25.476 23.546 1.00 10.50 33 PHE A CA 1
ATOM 797 C C . PHE B 1 35 ? 15.065 25.674 22.190 1.00 10.50 33 PHE A C 1
ATOM 798 O O . PHE B 1 35 ? 14.561 25.279 21.152 1.00 11.56 33 PHE A O 1
ATOM 806 N N . SER B 1 36 ? 16.212 26.360 22.190 1.00 11.03 34 SER A N 1
ATOM 807 C CA . SER B 1 36 ? 16.926 26.637 20.952 1.00 11.98 34 SER A CA 1
ATOM 808 C C . SER B 1 36 ? 17.396 25.351 20.234 1.00 13.00 34 SER A C 1
ATOM 809 O O . SER B 1 36 ? 17.646 25.403 19.038 1.00 14.77 34 SER A O 1
ATOM 812 N N . ALA B 1 37 ? 17.462 24.209 20.941 1.00 11.40 35 ALA A N 1
ATOM 813 C CA . ALA B 1 37 ? 17.874 22.931 20.327 1.00 12.06 35 ALA A CA 1
ATOM 814 C C . ALA B 1 37 ? 16.696 22.324 19.576 1.00 11.68 35 ALA A C 1
ATOM 815 O O . ALA B 1 37 ? 16.913 21.344 18.832 1.00 12.81 35 ALA A O 1
ATOM 817 N N . ILE B 1 38 ? 15.449 22.747 19.788 1.00 11.39 36 ILE A N 1
ATOM 818 C CA . ILE B 1 38 ? 14.288 22.140 19.197 1.00 12.14 36 ILE A CA 1
ATOM 819 C C . ILE B 1 38 ? 14.130 22.504 17.775 1.00 13.19 36 ILE A C 1
ATOM 820 O O . ILE B 1 38 ? 14.143 23.703 17.461 1.00 15.01 36 ILE A O 1
ATOM 825 N N . GLN B 1 39 ? 13.959 21.543 16.897 1.00 14.31 37 GLN A N 1
ATOM 826 C CA . GLN B 1 39 ? 13.944 21.754 15.465 1.00 17.43 37 GLN A CA 1
ATOM 827 C C . GLN B 1 39 ? 12.541 22.080 14.953 1.00 18.11 37 GLN A C 1
ATOM 828 O O . GLN B 1 39 ? 12.363 22.597 13.878 1.00 20.85 37 GLN A O 1
ATOM 834 N N . THR B 1 40 ? 11.545 21.790 15.760 1.00 18.66 38 THR A N 1
ATOM 835 C CA . THR B 1 40 ? 10.162 21.927 15.339 1.00 18.23 38 THR A CA 1
ATOM 836 C C . THR B 1 40 ? 9.863 23.349 14.890 1.00 18.97 38 THR A C 1
ATOM 837 O O . THR B 1 40 ? 10.249 24.352 15.524 1.00 20.51 38 THR A O 1
ATOM 841 N N . ASN B 1 41 ? 9.087 23.473 13.808 1.00 20.88 39 ASN A N 1
ATOM 842 C CA . ASN B 1 41 ? 8.561 24.765 13.340 1.00 21.95 39 ASN A CA 1
ATOM 843 C C . ASN B 1 41 ? 7.700 25.475 14.394 1.00 21.42 39 ASN A C 1
ATOM 844 O O . ASN B 1 41 ? 6.955 24.783 15.123 1.00 23.03 39 ASN A O 1
ATOM 849 N N . GLY B 1 42 ? 7.694 26.812 14.434 1.00 20.10 40 GLY A N 1
ATOM 850 C CA . GLY B 1 42 ? 6.792 27.481 15.350 1.00 21.42 40 GLY A CA 1
ATOM 851 C C . GLY B 1 42 ? 7.362 27.744 16.734 1.00 18.00 40 GLY A C 1
ATOM 852 O O . GLY B 1 42 ? 8.557 27.792 16.925 1.00 20.37 40 GLY A O 1
ATOM 853 N N . PHE B 1 43 ? 6.488 27.835 17.708 1.00 18.55 41 PHE A N 1
ATOM 854 C CA . PHE B 1 43 ? 6.911 28.131 19.079 1.00 15.73 41 PHE A CA 1
ATOM 855 C C . PHE B 1 43 ? 7.555 26.869 19.633 1.00 14.55 41 PHE A C 1
ATOM 856 O O . PHE B 1 43 ? 6.948 25.797 19.646 1.00 17.58 41 PHE A O 1
ATOM 864 N N . LYS B 1 44 ? 8.787 26.969 20.057 1.00 14.09 42 LYS A N 1
ATOM 865 C CA . LYS B 1 44 ? 9.635 25.807 20.387 1.00 13.56 42 LYS A CA 1
ATOM 866 C C . LYS B 1 44 ? 9.313 25.355 21.787 1.00 12.20 42 LYS A C 1
ATOM 867 O O . LYS B 1 44 ? 9.549 26.077 22.759 1.00 13.30 42 LYS A O 1
ATOM 873 N N . THR B 1 45 ? 8.773 24.110 21.941 1.00 11.68 43 THR A N 1
ATOM 874 C CA . THR B 1 45 ? 8.464 23.613 23.288 1.00 10.85 43 THR A CA 1
ATOM 875 C C . THR B 1 45 ? 8.469 22.048 23.227 1.00 9.61 43 THR A C 1
ATOM 876 O O . THR B 1 45 ? 8.485 21.485 22.121 1.00 10.61 43 THR A O 1
ATOM 880 N N . LEU B 1 46 ? 8.432 21.477 24.437 1.00 9.03 44 LEU A N 1
ATOM 881 C CA . LEU B 1 46 ? 8.276 20.053 24.625 1.00 9.03 44 LEU A CA 1
ATOM 882 C C . LEU B 1 46 ? 7.384 19.843 25.761 1.00 9.85 44 LEU A C 1
ATOM 883 O O . LEU B 1 46 ? 7.301 20.667 26.707 1.00 10.89 44 LEU A O 1
ATOM 888 N N . ALA B 1 47 ? 6.700 18.668 25.770 1.00 11.17 45 ALA A N 1
ATOM 889 C CA . ALA B 1 47 ? 5.803 18.305 26.849 1.00 11.73 45 ALA A CA 1
ATOM 890 C C . ALA B 1 47 ? 6.435 17.211 27.660 1.00 11.10 45 ALA A C 1
ATOM 891 O O . ALA B 1 47 ? 7.139 16.314 27.143 1.00 10.06 45 ALA A O 1
ATOM 893 N N . GLU B 1 48 ? 6.171 17.208 28.926 1.00 11.61 46 GLU A N 1
ATOM 894 C CA . GLU B 1 48 ? 6.633 16.142 29.769 1.00 12.26 46 GLU A CA 1
ATOM 895 C C . GLU B 1 48 ? 6.132 14.811 29.188 1.00 10.68 46 GLU A C 1
ATOM 896 O O . GLU B 1 48 ? 4.934 14.647 28.861 1.00 11.96 46 GLU A O 1
ATOM 902 N N . GLY B 1 49 ? 7.023 13.810 29.093 1.00 11.08 47 GLY A N 1
ATOM 903 C CA . GLY B 1 49 ? 6.747 12.497 28.551 1.00 11.80 47 GLY A CA 1
ATOM 904 C C . GLY B 1 49 ? 6.853 12.411 27.098 1.00 11.30 47 GLY A C 1
ATOM 905 O O . GLY B 1 49 ? 6.793 11.263 26.580 1.00 12.22 47 GLY A O 1
ATOM 906 N N . GLN B 1 50 ? 7.031 13.516 26.366 1.00 10.50 48 GLN A N 1
ATOM 907 C CA . GLN B 1 50 ? 7.101 13.482 24.969 1.00 10.40 48 GLN A CA 1
ATOM 908 C C . GLN B 1 50 ? 8.329 12.659 24.443 1.00 9.72 48 GLN A C 1
ATOM 909 O O . GLN B 1 50 ? 9.390 12.780 24.918 1.00 9.79 48 GLN A O 1
ATOM 915 N N . ARG B 1 51 ? 8.052 11.899 23.364 1.00 9.81 49 ARG A N 1
ATOM 916 C CA . ARG B 1 51 ? 9.138 11.123 22.696 1.00 10.78 49 ARG A CA 1
ATOM 917 C C . ARG B 1 51 ? 9.911 11.999 21.733 1.00 10.24 49 ARG A C 1
ATOM 918 O O . ARG B 1 51 ? 9.290 12.663 20.857 1.00 11.06 49 ARG A O 1
ATOM 926 N N . VAL B 1 52 ? 11.216 11.923 21.831 1.00 9.71 50 VAL A N 1
ATOM 927 C CA . VAL B 1 52 ? 12.085 12.787 20.995 1.00 10.56 50 VAL A CA 1
ATOM 928 C C . VAL B 1 52 ? 13.301 11.999 20.526 1.00 11.12 50 VAL A 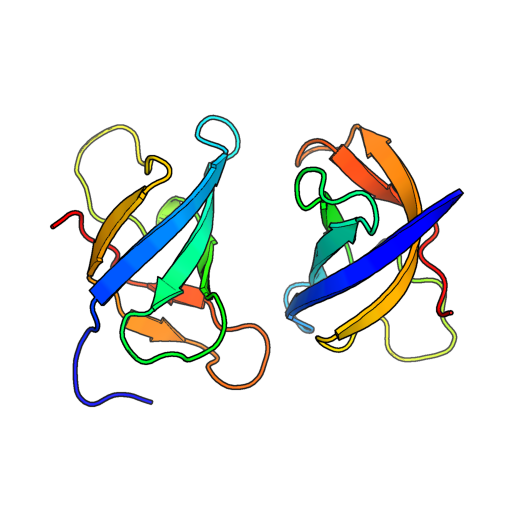C 1
ATOM 929 O O . VAL B 1 52 ? 13.675 10.967 21.121 1.00 10.99 50 VAL A O 1
ATOM 933 N N . GLU B 1 53 ? 13.947 12.519 19.524 1.00 11.64 51 GLU A N 1
ATOM 934 C CA . GLU B 1 53 ? 15.208 12.073 18.993 1.00 12.40 51 GLU A CA 1
ATOM 935 C C . GLU B 1 53 ? 16.182 13.243 19.063 1.00 12.51 51 GLU A C 1
ATOM 936 O O . GLU B 1 53 ? 15.747 14.388 18.827 1.00 13.34 51 GLU A O 1
ATOM 942 N N . PHE B 1 54 ? 17.458 12.977 19.322 1.00 12.40 52 PHE A N 1
ATOM 943 C CA . PHE B 1 54 ? 18.371 14.072 19.582 1.00 12.95 52 PHE A CA 1
ATOM 944 C C . PHE B 1 54 ? 19.801 13.605 19.552 1.00 13.25 52 PHE A C 1
ATOM 945 O O . PHE B 1 54 ? 20.098 12.398 19.534 1.00 14.70 52 PHE A O 1
ATOM 953 N N . GLU B 1 55 ? 20.719 14.559 19.520 1.00 14.10 53 GLU A N 1
ATOM 954 C CA . GLU B 1 55 ? 22.175 14.415 19.684 1.00 14.20 53 GLU A CA 1
ATOM 955 C C . GLU B 1 55 ? 22.628 14.917 21.062 1.00 15.49 53 GLU A C 1
ATOM 956 O O . GLU B 1 55 ? 21.949 15.754 21.651 1.00 14.74 53 GLU A O 1
ATOM 962 N N . ILE B 1 56 ? 23.733 14.368 21.595 1.00 17.95 54 ILE A N 1
ATOM 963 C CA . ILE B 1 56 ? 24.249 14.785 22.885 1.00 19.17 54 ILE A CA 1
ATOM 964 C C . ILE B 1 56 ? 25.572 15.477 22.650 1.00 19.45 54 ILE A C 1
ATOM 965 O O . ILE B 1 56 ? 26.419 14.969 21.862 1.00 22.45 54 ILE A O 1
ATOM 970 N N . THR B 1 57 ? 25.811 16.576 23.352 1.00 19.82 55 THR A N 1
ATOM 971 C CA . THR B 1 57 ? 27.101 17.252 23.471 1.00 21.40 55 THR A CA 1
ATOM 972 C C . THR B 1 57 ? 27.526 17.286 24.964 1.00 21.74 55 THR A C 1
ATOM 973 O O . THR B 1 57 ? 26.701 17.219 25.845 1.00 22.23 55 THR A O 1
ATOM 977 N N . ASN B 1 58 ? 28.810 17.357 25.269 1.00 23.72 56 ASN A N 1
ATOM 978 C CA . ASN B 1 58 ? 29.260 17.153 26.622 1.00 24.03 56 ASN A CA 1
ATOM 979 C C . ASN B 1 58 ? 28.849 15.935 27.543 1.00 22.25 56 ASN A C 1
ATOM 980 O O . ASN B 1 58 ? 28.601 16.097 28.691 1.00 20.63 56 ASN A O 1
ATOM 985 N N . GLY B 1 59 ? 28.964 14.714 27.010 1.00 21.65 57 GLY A N 1
ATOM 986 C CA . GLY B 1 59 ? 28.374 13.526 27.611 1.00 20.83 57 GLY A CA 1
ATOM 987 C C . GLY B 1 59 ? 28.744 13.275 29.061 1.00 19.48 57 GLY A C 1
ATOM 988 O O . GLY B 1 59 ? 27.865 12.916 29.866 1.00 21.07 57 GLY A O 1
ATOM 989 N N . ALA B 1 60 ? 30.013 13.446 29.408 1.00 20.06 58 ALA A N 1
ATOM 990 C CA . ALA B 1 60 ? 30.458 13.019 30.736 1.00 21.49 58 ALA A CA 1
ATOM 991 C C . ALA B 1 60 ? 30.118 14.026 31.843 1.00 21.88 58 ALA A C 1
ATOM 992 O O . ALA B 1 60 ? 29.883 13.649 32.999 1.00 26.13 58 ALA A O 1
ATOM 994 N N . LYS B 1 61 ? 30.086 15.303 31.507 1.00 19.58 59 LYS A N 1
ATOM 995 C CA . LYS B 1 61 ? 29.875 16.308 32.515 1.00 21.19 59 LYS A CA 1
ATOM 996 C C . LYS B 1 61 ? 28.968 17.411 31.950 1.00 20.51 59 LYS A C 1
ATOM 997 O O . LYS B 1 61 ? 29.376 18.148 31.070 1.00 21.66 59 LYS A O 1
ATOM 1003 N N . GLY B 1 62 ? 27.763 17.556 32.472 1.00 19.41 60 GLY A N 1
ATOM 1004 C CA . GLY B 1 62 ? 26.828 18.470 31.892 1.00 18.47 60 GLY A CA 1
ATOM 1005 C C . GLY B 1 62 ? 26.387 18.156 30.452 1.00 16.26 60 GLY A C 1
ATOM 1006 O O . GLY B 1 62 ? 26.361 19.072 29.666 1.00 17.53 60 GLY A O 1
ATOM 1007 N N . PRO B 1 63 ? 25.885 16.925 30.140 1.00 16.28 61 PRO A N 1
ATOM 1008 C CA . PRO B 1 63 ? 25.468 16.641 28.764 1.00 16.81 61 PRO A CA 1
ATOM 1009 C C . PRO B 1 63 ? 24.248 17.481 28.364 1.00 14.95 61 PRO A C 1
ATOM 1010 O O . PRO B 1 63 ? 23.330 17.700 29.194 1.00 13.95 61 PRO A O 1
ATOM 1014 N N . SER B 1 64 ? 24.241 17.961 27.134 1.00 14.42 62 SER A N 1
ATOM 1015 C CA . SER B 1 64 ? 23.160 18.853 26.594 1.00 13.27 62 SER A CA 1
ATOM 1016 C C . SER B 1 64 ? 22.724 18.296 25.280 1.00 13.38 62 SER A C 1
ATOM 1017 O O . SER B 1 64 ? 23.517 17.725 24.514 1.00 15.69 62 SER A O 1
ATOM 1020 N N . ALA B 1 65 ? 21.456 18.513 24.979 1.00 12.90 63 ALA A N 1
ATOM 1021 C CA . ALA B 1 65 ? 20.866 18.025 23.766 1.00 12.60 63 ALA A CA 1
ATOM 1022 C C . ALA B 1 65 ? 21.059 18.992 22.612 1.00 12.55 63 ALA A C 1
ATOM 1023 O O . ALA B 1 65 ? 21.038 20.215 22.802 1.00 14.14 63 ALA A O 1
ATOM 1025 N N . ALA B 1 66 ? 21.201 18.450 21.409 1.00 13.24 64 ALA A N 1
ATOM 1026 C CA . ALA B 1 66 ? 21.196 19.195 20.172 1.00 13.23 64 ALA A CA 1
ATOM 1027 C C . ALA B 1 66 ? 20.277 18.558 19.142 1.00 13.25 64 ALA A C 1
ATOM 1028 O O . ALA B 1 66 ? 20.037 17.325 19.206 1.00 13.00 64 ALA A O 1
ATOM 1030 N N A ASN B 1 67 ? 19.718 19.330 18.204 0.50 13.31 65 ASN A N 1
ATOM 1031 N N B ASN B 1 67 ? 19.807 19.365 18.193 0.50 14.24 65 ASN A N 1
ATOM 1032 C CA A ASN B 1 67 ? 18.992 18.744 17.054 0.50 13.16 65 ASN A CA 1
ATOM 1033 C CA B ASN B 1 67 ? 18.972 18.886 17.103 0.50 14.46 65 ASN A CA 1
ATOM 1034 C C A ASN B 1 67 ? 17.767 17.908 17.477 0.50 12.72 65 ASN A C 1
ATOM 1035 C C B ASN B 1 67 ? 17.916 17.906 17.623 0.50 13.03 65 ASN A C 1
ATOM 1036 O O A ASN B 1 67 ? 17.481 16.822 16.926 0.50 13.11 65 ASN A O 1
ATOM 1037 O O B ASN B 1 67 ? 17.906 16.709 17.299 0.50 12.90 65 ASN A O 1
ATOM 1046 N N . VAL B 1 68 ? 17.003 18.476 18.427 1.00 12.46 66 VAL A N 1
ATOM 1047 C CA . VAL B 1 68 ? 15.932 17.725 19.053 1.00 11.96 66 VAL A CA 1
ATOM 1048 C C . VAL B 1 68 ? 14.730 17.731 18.165 1.00 11.66 66 VAL A C 1
ATOM 1049 O O . VAL B 1 68 ? 14.260 18.844 17.769 1.00 12.84 66 VAL A O 1
ATOM 1053 N N . THR B 1 69 ? 14.237 16.563 17.802 1.00 12.05 67 THR A N 1
ATOM 1054 C CA . THR B 1 69 ? 13.030 16.495 16.993 1.00 14.21 67 THR A CA 1
ATOM 1055 C C . THR B 1 69 ? 11.996 15.645 17.719 1.00 13.08 67 THR A C 1
ATOM 1056 O O . THR B 1 69 ? 12.301 14.607 18.354 1.00 15.21 67 THR A O 1
ATOM 1060 N N . ALA B 1 70 ? 10.751 16.012 17.592 1.00 13.70 68 ALA A N 1
ATOM 1061 C CA . ALA B 1 70 ? 9.638 15.243 18.163 1.00 14.05 68 ALA A CA 1
ATOM 1062 C C . ALA B 1 70 ? 9.397 14.026 17.334 1.00 15.60 68 ALA A C 1
ATOM 1063 O O . ALA B 1 70 ? 9.371 14.106 16.100 1.00 17.91 68 ALA A O 1
ATOM 1065 N N . LEU B 1 71 ? 9.265 12.870 17.996 1.00 15.24 69 LEU A N 1
ATOM 1066 C CA . LEU B 1 71 ? 9.058 11.619 17.265 1.00 17.12 69 LEU A CA 1
ATOM 1067 C C . LEU B 1 71 ? 7.613 11.433 16.927 1.00 19.48 69 LEU A C 1
ATOM 1068 O O . LEU B 1 71 ? 7.307 10.598 16.056 1.00 22.12 69 LEU A O 1
#

Radius of gyration: 14.95 Å; Cα contacts (8 Å, |Δi|>4): 336; chains: 2; bounding box: 32×31×41 Å